Protein AF-A0A1A8UZ10-F1 (afdb_monomer)

Organism: Nothobranchius furzeri (NCBI:txid105023)

Nearest PDB structures (foldseek):
  6b0t-assembly3_C  TM=9.892E-01  e=1.999E-18  Homo sapiens
  7zau-assembly3_E  TM=9.320E-01  e=4.875E-18  Homo sapiens
  7zau-assembly2_C  TM=9.531E-01  e=4.527E-17  Homo sapiens
  6i0z-assembly2_B  TM=8.800E-01  e=8.510E-18  Homo sapiens
  4gp0-assembly1_A  TM=8.402E-01  e=5.658E-17  Homo sapiens

Radius of gyration: 18.24 Å; Cα contacts (8 Å, |Δi|>4): 298; chains: 1; bounding box: 42×36×50 Å

Solvent-accessible surface area (backbone atoms only — not comparable to full-atom values): 8968 Å² total; per-residue (Å²): 133,87,74,63,61,89,78,38,67,43,82,45,80,45,97,64,40,31,32,30,43,28,33,65,80,76,65,14,32,36,30,49,57,91,93,57,65,48,64,72,36,84,66,85,51,78,50,25,53,38,81,84,76,76,95,60,72,50,64,45,68,51,70,39,83,91,70,68,13,21,36,28,56,35,79,89,81,52,31,69,32,31,67,39,85,65,75,64,68,66,44,17,40,34,34,54,43,80,53,86,56,24,38,26,50,28,42,70,89,61,28,26,44,28,77,88,55,46,60,33,81,65,85,48,69,59,25,34,20,42,78,45,81,54,96,94,39,83,44,45,26,38,79,85,71,48,66,77,70,76,63,75,94,56,31

Secondary structure (DSSP, 8-state):
----GGG-EEEEE-TTS-EEEEETTT--EEEEETTEEEEEESS--GGG-B----SS-SEE--EETTTTEEEEEETTTTEEEEEESS--SGGG-EEEEEETTEEEEE-TTS-EE-TTS-EESS--GGG-BEEEEETTEEEEE-TTS-B----SS--

Structure (mmCIF, N/CA/C/O backbone):
data_AF-A0A1A8UZ10-F1
#
_entry.id   AF-A0A1A8UZ10-F1
#
loop_
_atom_site.group_PDB
_atom_site.id
_atom_site.type_symbol
_atom_site.label_atom_id
_atom_site.label_alt_id
_atom_site.label_comp_id
_atom_site.label_asym_id
_atom_site.label_entity_id
_atom_site.label_seq_id
_atom_site.pdbx_PDB_ins_code
_atom_site.Cartn_x
_atom_site.Cartn_y
_atom_site.Cartn_z
_atom_site.occupancy
_atom_site.B_iso_or_equiv
_atom_site.auth_seq_id
_atom_site.auth_comp_id
_atom_site.auth_asym_id
_atom_site.auth_atom_id
_atom_site.pdbx_PDB_model_num
ATOM 1 N N . ASP A 1 1 ? -5.340 -24.730 22.206 1.00 47.88 1 ASP A N 1
ATOM 2 C CA . ASP A 1 1 ? -4.676 -23.434 22.442 1.00 47.88 1 ASP A CA 1
ATOM 3 C C . ASP A 1 1 ? -5.698 -22.314 22.485 1.00 47.88 1 ASP A C 1
ATOM 5 O O . ASP A 1 1 ? -6.364 -22.036 21.493 1.00 47.88 1 ASP A O 1
ATOM 9 N N . GLY A 1 2 ? -5.924 -21.782 23.687 1.00 54.09 2 GLY A N 1
ATOM 10 C CA . GLY A 1 2 ? -6.976 -20.814 23.990 1.00 54.09 2 GLY A CA 1
ATOM 11 C C . GLY A 1 2 ? -6.688 -19.444 23.389 1.00 54.09 2 GLY A C 1
ATOM 12 O O . GLY A 1 2 ? -5.989 -18.632 23.986 1.00 54.09 2 GLY A O 1
ATOM 13 N N . TYR A 1 3 ? -7.245 -19.181 22.211 1.00 62.62 3 TYR A N 1
ATOM 14 C CA . TYR A 1 3 ? -7.317 -17.831 21.668 1.00 62.62 3 TYR A CA 1
ATOM 15 C C . TYR A 1 3 ? -8.256 -16.999 22.539 1.00 62.62 3 TYR A C 1
ATOM 17 O O . TYR A 1 3 ? -9.461 -17.246 22.538 1.00 62.62 3 TYR A O 1
ATOM 25 N N . ASN A 1 4 ? -7.706 -16.021 23.259 1.00 83.69 4 ASN A N 1
ATOM 26 C CA . ASN A 1 4 ? -8.491 -15.010 23.956 1.00 83.69 4 ASN A CA 1
ATOM 27 C C . ASN A 1 4 ? -9.386 -14.289 22.932 1.00 83.69 4 ASN A C 1
ATOM 29 O O . ASN A 1 4 ? -8.881 -13.634 22.015 1.00 83.69 4 ASN A O 1
ATOM 33 N N . SER A 1 5 ? -10.701 -14.470 23.046 1.00 88.31 5 SER A N 1
ATOM 34 C CA . SER A 1 5 ? -11.688 -13.908 22.120 1.00 88.31 5 SER A CA 1
ATOM 35 C C . SER A 1 5 ? -11.692 -12.379 22.141 1.00 88.31 5 SER A C 1
ATOM 37 O O . SER A 1 5 ? -11.946 -11.764 21.107 1.00 88.31 5 SER A O 1
ATOM 39 N N . ASP A 1 6 ? -11.274 -11.772 23.255 1.00 92.44 6 ASP A N 1
ATOM 40 C CA . ASP A 1 6 ? -11.130 -10.320 23.395 1.00 92.44 6 ASP A CA 1
ATOM 41 C C . ASP A 1 6 ? -10.015 -9.743 22.504 1.00 92.44 6 ASP A C 1
ATOM 43 O O . ASP A 1 6 ? -10.007 -8.551 22.207 1.00 92.44 6 ASP A O 1
ATOM 47 N N . CYS A 1 7 ? -9.072 -10.572 22.043 1.00 94.56 7 CYS A N 1
ATOM 48 C CA . CYS A 1 7 ? -7.956 -10.146 21.193 1.00 94.56 7 CYS A CA 1
ATOM 49 C C . CYS A 1 7 ? -8.257 -10.244 19.689 1.00 94.56 7 CYS A C 1
ATOM 51 O O . CYS A 1 7 ? -7.345 -10.103 18.871 1.00 94.56 7 CYS A O 1
ATOM 53 N N . ARG A 1 8 ? -9.504 -10.528 19.303 1.00 94.94 8 ARG A N 1
ATOM 54 C CA . ARG A 1 8 ? -9.891 -10.693 17.899 1.00 94.94 8 ARG A CA 1
ATOM 55 C C . ARG A 1 8 ? -10.519 -9.420 17.351 1.00 94.94 8 ARG A C 1
ATOM 57 O O . ARG A 1 8 ? -11.516 -8.926 17.879 1.00 94.94 8 ARG A O 1
ATOM 64 N N . PHE A 1 9 ? -9.944 -8.923 16.260 1.00 96.12 9 PHE A N 1
ATOM 65 C CA . PHE A 1 9 ? -10.399 -7.719 15.576 1.00 96.12 9 PHE A CA 1
ATOM 66 C C . PHE A 1 9 ? -10.625 -7.980 14.090 1.00 96.12 9 PHE A C 1
ATOM 68 O O . PHE A 1 9 ? -9.844 -8.672 13.436 1.00 96.12 9 PHE A O 1
ATOM 75 N N . LEU A 1 10 ? -11.679 -7.372 13.562 1.00 94.75 10 LEU A N 1
ATOM 76 C CA . LEU A 1 10 ? -11.965 -7.265 12.144 1.00 94.75 10 LEU A CA 1
ATOM 77 C C . LEU A 1 10 ? -11.392 -5.944 11.626 1.00 94.75 10 LEU A C 1
ATOM 79 O O . LEU A 1 10 ? -11.580 -4.887 12.232 1.00 94.75 10 LEU A O 1
ATOM 83 N N . ILE A 1 11 ? -10.699 -6.013 10.493 1.00 92.69 11 ILE A N 1
ATOM 84 C CA . ILE A 1 11 ? -10.198 -4.839 9.779 1.00 92.69 11 ILE A CA 1
ATOM 85 C C . ILE A 1 11 ? -11.314 -4.314 8.877 1.00 92.69 11 ILE A C 1
ATOM 87 O O . ILE A 1 11 ? -11.813 -5.047 8.022 1.00 92.69 11 ILE A O 1
ATOM 91 N N . VAL A 1 12 ? -11.671 -3.040 9.039 1.00 92.38 12 VAL A N 1
ATOM 92 C CA . VAL A 1 12 ? -12.696 -2.368 8.234 1.00 92.38 12 VAL A CA 1
ATOM 93 C C . VAL A 1 12 ? -12.044 -1.234 7.429 1.00 92.38 12 VAL A C 1
ATOM 95 O O . VAL A 1 12 ? -11.869 -0.128 7.955 1.00 92.38 12 VAL A O 1
ATOM 98 N N . PRO A 1 13 ? -11.641 -1.486 6.167 1.00 87.88 13 PRO A N 1
ATOM 99 C CA . PRO A 1 13 ? -11.006 -0.473 5.331 1.00 87.88 13 PRO A CA 1
ATOM 100 C C . PRO A 1 13 ? -12.018 0.599 4.909 1.00 87.88 13 PRO A C 1
ATOM 102 O O . PRO A 1 13 ? -13.151 0.284 4.544 1.00 87.88 13 PRO A O 1
ATOM 105 N N . GLN A 1 14 ? -11.597 1.861 4.924 1.00 90.62 14 GLN A N 1
ATOM 106 C CA . GLN A 1 14 ? -12.402 3.002 4.493 1.00 90.62 14 GLN A CA 1
ATOM 107 C C . GLN A 1 14 ? -12.020 3.467 3.086 1.00 90.62 14 GLN A C 1
ATOM 109 O O . GLN A 1 14 ? -10.927 3.200 2.579 1.00 90.62 14 GLN A O 1
ATOM 114 N N . SER A 1 15 ? -12.917 4.215 2.442 1.00 85.56 15 SER A N 1
ATOM 115 C CA . SER A 1 15 ? -12.700 4.737 1.086 1.00 85.56 15 SER A CA 1
ATOM 116 C C . SER A 1 15 ? -11.526 5.719 0.982 1.00 85.56 15 SER A C 1
ATOM 118 O O . SER A 1 15 ? -10.877 5.794 -0.069 1.00 85.56 15 SER A O 1
ATOM 120 N N . ASP A 1 16 ? -11.241 6.446 2.066 1.00 88.44 16 ASP A N 1
ATOM 121 C CA . ASP A 1 16 ? -10.145 7.417 2.183 1.00 88.44 16 ASP A CA 1
ATOM 122 C C . ASP A 1 16 ? -8.775 6.765 2.462 1.00 88.44 16 ASP A C 1
ATOM 124 O O . ASP A 1 16 ? -7.766 7.456 2.510 1.00 88.44 16 ASP A O 1
ATOM 128 N N . GLY A 1 17 ? -8.715 5.434 2.589 1.00 88.25 17 GLY A N 1
ATOM 129 C CA . GLY A 1 17 ? -7.482 4.686 2.841 1.00 88.25 17 GLY A CA 1
ATOM 130 C C . GLY A 1 17 ? -7.169 4.445 4.319 1.00 88.25 17 GLY A C 1
ATOM 131 O O . GLY A 1 17 ? -6.294 3.628 4.606 1.00 88.25 17 GLY A O 1
ATOM 132 N N . ARG A 1 18 ? -7.911 5.064 5.251 1.00 93.06 18 ARG A N 1
ATOM 133 C CA . ARG A 1 18 ? -7.824 4.770 6.690 1.00 93.06 18 ARG A CA 1
ATOM 134 C C . ARG A 1 18 ? -8.581 3.500 7.060 1.00 93.06 18 ARG A C 1
ATOM 136 O O . ARG A 1 18 ? -9.328 2.927 6.267 1.00 93.06 18 ARG A O 1
ATOM 143 N N . TRP A 1 19 ? -8.283 2.988 8.245 1.00 93.88 19 TRP A N 1
ATOM 144 C CA . TRP A 1 19 ? -8.727 1.686 8.726 1.00 93.88 19 TRP A CA 1
ATOM 145 C C . TRP A 1 19 ? -9.425 1.864 10.067 1.00 93.88 19 TRP A C 1
ATOM 147 O O . TRP A 1 19 ? -8.934 2.594 10.922 1.00 93.88 19 TRP A O 1
ATOM 157 N N . ALA A 1 20 ? -10.534 1.161 10.267 1.00 96.62 20 ALA A N 1
ATOM 158 C CA . ALA A 1 20 ? -11.114 0.973 11.590 1.00 96.62 20 ALA A CA 1
ATOM 159 C C . ALA A 1 20 ? -10.875 -0.467 12.058 1.00 96.62 20 ALA A C 1
ATOM 161 O O . ALA A 1 20 ? -10.812 -1.400 11.250 1.00 96.62 20 ALA A O 1
ATOM 162 N N . LEU A 1 21 ? -10.750 -0.643 13.370 1.00 97.50 21 LEU A N 1
ATOM 163 C CA . LEU A 1 21 ? -10.614 -1.949 14.009 1.00 97.50 21 LEU A CA 1
ATOM 164 C C . LEU A 1 21 ? -11.874 -2.215 14.827 1.00 97.50 21 LEU A C 1
ATOM 166 O O . LEU A 1 21 ? -12.164 -1.482 15.771 1.00 97.50 21 LEU A O 1
ATOM 170 N N . GLN A 1 22 ? -12.627 -3.251 14.463 1.00 97.94 22 GLN A N 1
ATOM 171 C CA . GLN A 1 22 ? -13.826 -3.659 15.192 1.00 97.94 22 GLN A CA 1
ATOM 172 C C . GLN A 1 22 ? -13.530 -4.908 16.013 1.00 97.94 22 GLN A C 1
ATOM 174 O O . GLN A 1 22 ? -13.038 -5.890 15.467 1.00 97.94 22 GLN A O 1
ATOM 179 N N . SER A 1 23 ? -13.849 -4.908 17.304 1.00 97.25 23 SER A N 1
ATOM 180 C CA . SER A 1 23 ? -13.818 -6.137 18.098 1.00 97.25 23 SER A CA 1
ATOM 181 C C . SER A 1 23 ? -14.802 -7.157 17.517 1.00 97.25 23 SER A C 1
ATOM 183 O O . SER A 1 23 ? -15.984 -6.850 17.355 1.00 97.25 23 SER A O 1
ATOM 185 N N . GLU A 1 24 ? -14.325 -8.371 17.230 1.00 96.38 24 GLU A N 1
ATOM 186 C CA . GLU A 1 24 ? -15.150 -9.442 16.654 1.00 96.38 24 GLU A CA 1
ATOM 187 C C . GLU A 1 24 ? -16.273 -9.860 17.615 1.00 96.38 24 GLU A C 1
ATOM 189 O O . GLU A 1 24 ? -17.414 -10.051 17.205 1.00 96.38 24 GLU A O 1
ATOM 194 N N . GLN A 1 25 ? -15.963 -9.958 18.910 1.00 95.31 25 GLN A N 1
ATOM 195 C CA . GLN A 1 25 ? -16.908 -10.415 19.927 1.00 95.31 25 GLN A CA 1
ATOM 196 C C . GLN A 1 25 ? -17.937 -9.343 20.305 1.00 95.31 25 GLN A C 1
ATOM 198 O O . GLN A 1 25 ? -19.117 -9.652 20.469 1.00 95.31 25 GLN A O 1
ATOM 203 N N . TYR A 1 26 ? -17.497 -8.093 20.484 1.00 96.62 26 TYR A N 1
ATOM 204 C CA . TYR A 1 26 ? -18.340 -7.030 21.050 1.00 96.62 26 TYR A CA 1
ATOM 205 C C . TYR A 1 26 ? -18.951 -6.100 20.002 1.00 96.62 26 TYR A C 1
ATOM 207 O O . TYR A 1 26 ? -19.801 -5.274 20.341 1.00 96.62 26 TYR A O 1
ATOM 215 N N . LEU A 1 27 ? -18.521 -6.219 18.742 1.00 97.06 27 LEU A N 1
ATOM 216 C CA . LEU A 1 27 ? -18.978 -5.404 17.615 1.00 97.06 27 LEU A CA 1
ATOM 217 C C . LEU A 1 27 ? -18.798 -3.892 17.843 1.00 97.06 27 LEU A C 1
ATOM 219 O O . LEU A 1 27 ? -19.539 -3.081 17.289 1.00 97.06 27 LEU A O 1
ATOM 223 N N . ARG A 1 28 ? -17.801 -3.506 18.650 1.00 98.25 28 ARG A N 1
ATOM 224 C CA . ARG A 1 28 ? -17.426 -2.111 18.933 1.00 98.25 28 ARG A CA 1
ATOM 225 C C . ARG A 1 28 ? -16.140 -1.728 18.214 1.00 98.25 28 ARG A C 1
ATOM 227 O O . ARG A 1 28 ? -15.289 -2.582 17.983 1.00 98.25 28 ARG A O 1
ATOM 234 N N . PHE A 1 29 ? -15.998 -0.450 17.887 1.00 98.50 29 PHE A N 1
ATOM 235 C CA . PHE A 1 29 ? -14.820 0.095 17.220 1.00 98.50 29 PHE A CA 1
ATOM 236 C C . PHE A 1 29 ? -13.799 0.628 18.222 1.00 98.50 29 PHE A C 1
ATOM 238 O O . PHE A 1 29 ? -14.159 1.216 19.245 1.00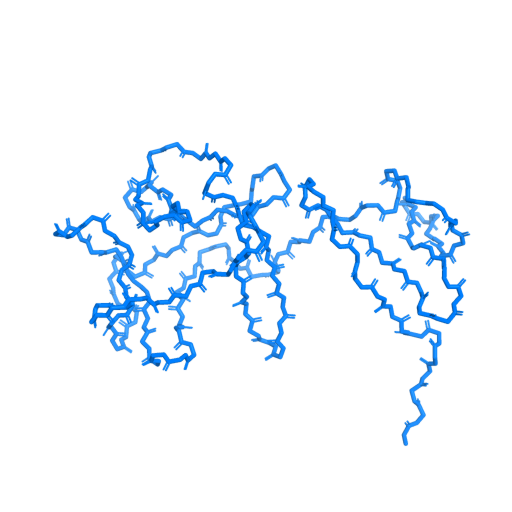 98.50 29 PHE A O 1
ATOM 245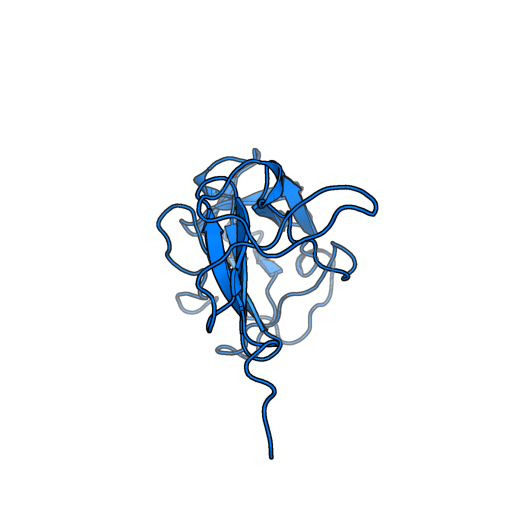 N N . PHE A 1 30 ? -12.526 0.376 17.923 1.00 98.44 30 PHE A N 1
ATOM 246 C CA . PHE A 1 30 ? -11.374 0.860 18.672 1.00 98.44 30 PHE A CA 1
ATOM 247 C C . PHE A 1 30 ? -10.922 2.232 18.167 1.00 98.44 30 PHE A C 1
ATOM 249 O O . PHE A 1 30 ? -10.652 2.409 16.977 1.00 98.44 30 PHE A O 1
ATOM 256 N N . GLY A 1 31 ? -10.794 3.177 19.092 1.00 98.25 31 GLY A N 1
ATOM 257 C CA . GLY A 1 31 ? -10.464 4.559 18.787 1.00 98.25 31 GLY A CA 1
ATOM 258 C C . GLY A 1 31 ? -10.111 5.377 20.021 1.00 98.25 31 GLY A C 1
ATOM 259 O O . GLY A 1 31 ? -10.067 4.867 21.145 1.00 98.25 31 GLY A O 1
ATOM 260 N N . GLY A 1 32 ? -9.852 6.658 19.790 1.00 97.62 32 GLY A N 1
ATOM 261 C CA . GLY A 1 32 ? -9.523 7.645 20.810 1.00 97.62 32 GLY A CA 1
ATOM 262 C C . GLY A 1 32 ? -8.235 8.398 20.497 1.00 97.62 32 GLY A C 1
ATOM 263 O O . GLY A 1 32 ? -7.673 8.310 19.409 1.00 97.62 32 GLY A O 1
ATOM 264 N N . SER A 1 33 ? -7.752 9.156 21.476 1.00 97.12 33 SER A N 1
ATOM 265 C CA . SER A 1 33 ? -6.550 9.978 21.326 1.00 97.12 33 SER A CA 1
ATOM 266 C C . SER A 1 33 ? -5.755 10.026 22.620 1.00 97.12 33 SER A C 1
ATOM 268 O O . SER A 1 33 ? -6.352 10.030 23.699 1.00 97.12 33 SER A O 1
ATOM 270 N N . GLN A 1 34 ? -4.432 10.166 22.506 1.00 95.50 34 GLN A N 1
ATOM 271 C CA . GLN A 1 34 ? -3.525 10.225 23.657 1.00 95.50 34 GLN A CA 1
ATOM 272 C C . GLN A 1 34 ? -3.740 8.993 24.555 1.00 95.50 34 GLN A C 1
ATOM 274 O O . GLN A 1 34 ? -3.737 7.870 24.055 1.00 95.50 34 GLN A O 1
ATOM 279 N N . ASP A 1 35 ? -3.990 9.204 25.844 1.00 96.75 35 ASP A N 1
ATOM 280 C CA . ASP A 1 35 ? -4.178 8.138 26.827 1.00 96.75 35 ASP A CA 1
ATOM 281 C C . ASP A 1 35 ? -5.639 7.655 26.929 1.00 96.75 35 ASP A C 1
ATOM 283 O O . ASP A 1 35 ? -5.950 6.748 27.698 1.00 96.75 35 ASP A O 1
ATOM 287 N N . TYR A 1 36 ? -6.554 8.231 26.140 1.00 96.75 36 TYR A N 1
ATOM 288 C CA . TYR A 1 36 ? -7.989 7.922 26.163 1.00 96.75 36 TYR A CA 1
ATOM 289 C C . TYR A 1 36 ? -8.385 6.976 25.026 1.00 96.75 36 TYR A C 1
ATOM 291 O O . TYR A 1 36 ? -9.281 7.272 24.235 1.00 96.75 36 TYR A O 1
ATOM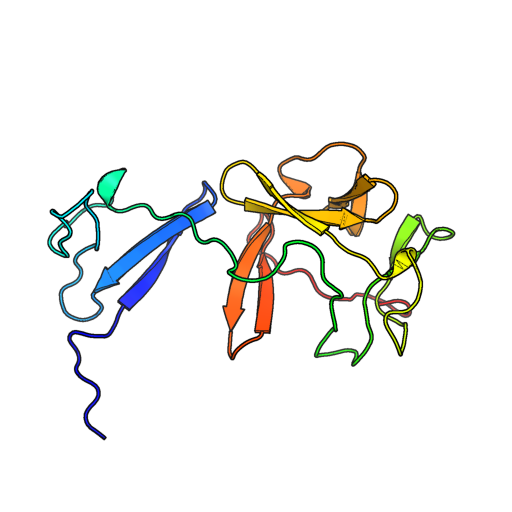 299 N N . LEU A 1 37 ? -7.695 5.839 24.925 1.00 98.00 37 LEU A N 1
ATOM 300 C CA . LEU A 1 37 ? -8.010 4.792 23.952 1.00 98.00 37 LEU A CA 1
ATOM 301 C C . LEU A 1 37 ? -9.053 3.829 24.518 1.00 98.00 37 LEU A C 1
ATOM 303 O O . LEU A 1 37 ? -8.949 3.372 25.656 1.00 98.00 37 LEU A O 1
ATOM 307 N N . SER A 1 38 ? -10.064 3.495 23.719 1.00 97.81 38 SER A N 1
ATOM 308 C CA . SER A 1 38 ? -11.120 2.569 24.128 1.00 97.81 38 SER A CA 1
ATOM 309 C C . SER A 1 38 ? -11.713 1.806 22.941 1.00 97.81 38 SER A C 1
ATOM 311 O O . SER A 1 38 ? -11.515 2.179 21.788 1.00 97.81 38 SER A O 1
ATOM 313 N N . CYS A 1 39 ? -12.447 0.723 23.214 1.00 97.94 39 CYS A N 1
ATOM 314 C CA . CYS A 1 39 ? -13.155 -0.064 22.199 1.00 97.94 39 CYS A CA 1
ATOM 315 C C . CYS A 1 39 ? -14.648 -0.187 22.543 1.00 97.94 39 CYS A C 1
ATOM 317 O O . CYS A 1 39 ? -15.164 -1.274 22.793 1.00 97.94 39 CYS A O 1
ATOM 319 N N . PHE A 1 40 ? -15.344 0.953 22.619 1.00 97.62 40 PHE A N 1
ATOM 320 C CA . PHE A 1 40 ? -16.770 1.016 22.976 1.00 97.62 40 PHE A CA 1
ATOM 321 C C . PHE A 1 40 ? -17.648 1.720 21.936 1.00 97.62 40 PHE A C 1
ATOM 323 O O . PHE A 1 40 ? -18.876 1.678 22.065 1.00 97.62 40 PHE A O 1
ATOM 330 N N . ALA A 1 41 ? -17.071 2.335 20.903 1.00 98.12 41 ALA A N 1
ATOM 331 C CA . ALA A 1 41 ? -17.832 3.067 19.899 1.00 98.12 41 ALA A CA 1
ATOM 332 C C . ALA A 1 41 ? -18.723 2.118 19.075 1.00 98.12 41 ALA A C 1
ATOM 334 O O . ALA A 1 41 ? -18.295 1.040 18.667 1.00 98.12 41 ALA A O 1
ATOM 335 N N . GLN A 1 42 ? -19.986 2.497 18.857 1.00 97.50 42 GLN A N 1
ATOM 336 C CA . GLN A 1 42 ? -20.931 1.735 18.018 1.00 97.50 42 GLN A CA 1
ATOM 337 C C . GLN A 1 42 ? -20.896 2.169 16.549 1.00 97.50 42 GLN A C 1
ATOM 339 O O . GLN A 1 42 ? -21.316 1.422 15.672 1.00 97.50 42 GLN A O 1
ATOM 344 N N . ILE A 1 43 ? -20.402 3.379 16.290 1.00 97.12 43 ILE A N 1
ATOM 345 C CA . ILE A 1 43 ? -20.241 3.962 14.961 1.00 97.12 43 ILE A CA 1
ATOM 346 C C . ILE A 1 43 ? -18.797 4.423 14.802 1.00 97.12 43 ILE A C 1
ATOM 348 O O . ILE A 1 43 ? -18.142 4.734 15.793 1.00 97.12 43 ILE A O 1
ATOM 352 N N . ILE A 1 44 ? -18.319 4.469 13.562 1.00 97.94 44 ILE A N 1
ATOM 353 C CA . ILE A 1 44 ? -16.994 4.995 13.240 1.00 97.94 44 ILE A CA 1
ATOM 354 C C . ILE A 1 44 ? -17.087 6.519 13.179 1.00 97.94 44 ILE A C 1
ATOM 356 O O . ILE A 1 44 ? -17.862 7.065 12.391 1.00 97.94 44 ILE A O 1
ATOM 360 N N . THR A 1 45 ? -16.282 7.194 13.990 1.00 97.00 45 THR A N 1
ATOM 361 C CA . THR A 1 45 ? -15.988 8.622 13.853 1.00 97.00 45 THR A CA 1
ATOM 362 C C . THR A 1 45 ? -14.513 8.808 13.505 1.00 97.00 45 THR A C 1
ATOM 364 O O . THR A 1 45 ? -13.784 7.832 13.336 1.00 97.00 45 THR A O 1
ATOM 367 N N . ASP A 1 46 ? -14.047 10.052 13.402 1.00 96.81 46 ASP A N 1
ATOM 368 C CA . ASP A 1 46 ? -12.633 10.328 13.130 1.00 96.81 46 ASP A CA 1
ATOM 369 C C . ASP A 1 46 ? -11.693 9.717 14.188 1.00 96.81 46 ASP A C 1
ATOM 371 O O . ASP A 1 46 ? -10.594 9.282 13.857 1.00 96.81 46 ASP A O 1
ATOM 375 N N . ALA A 1 47 ? -12.159 9.585 15.437 1.00 97.62 47 ALA A N 1
ATOM 376 C CA . ALA A 1 47 ? -11.390 8.998 16.532 1.00 97.62 47 ALA A CA 1
ATOM 377 C C . ALA A 1 47 ? -11.129 7.487 16.369 1.00 97.62 47 ALA A C 1
ATOM 379 O O . ALA A 1 47 ? -10.190 6.966 16.965 1.00 97.62 47 ALA A O 1
ATOM 380 N N . GLU A 1 48 ? -11.932 6.778 15.570 1.00 98.19 48 GLU A N 1
ATOM 381 C CA . GLU A 1 48 ? -11.795 5.337 15.308 1.00 98.19 48 GLU A CA 1
ATOM 382 C C . GLU A 1 48 ? -11.032 5.037 14.007 1.00 98.19 48 GLU A C 1
ATOM 384 O O . GLU A 1 48 ? -10.901 3.872 13.617 1.00 98.19 48 GLU A O 1
ATOM 389 N N . LEU A 1 49 ? -10.542 6.073 13.316 1.00 97.12 49 LEU A N 1
ATOM 390 C CA . LEU A 1 49 ? -9.866 5.951 12.031 1.00 97.12 49 LEU A CA 1
ATOM 391 C C . LEU A 1 49 ? -8.352 6.046 12.170 1.00 97.12 49 LEU A C 1
ATOM 393 O O . LEU A 1 49 ? -7.792 7.063 12.571 1.00 97.12 49 LEU A O 1
ATOM 397 N N . TRP A 1 50 ? -7.680 4.992 11.724 1.00 95.94 50 TRP A N 1
ATOM 398 C CA . TRP A 1 50 ? -6.238 4.832 11.826 1.00 95.94 50 TRP A CA 1
ATOM 399 C C . TRP A 1 50 ? -5.576 4.846 10.452 1.00 95.94 50 TRP A C 1
ATOM 401 O O . TRP A 1 50 ? -6.047 4.220 9.500 1.00 95.94 50 TRP A O 1
ATOM 411 N N . ALA A 1 51 ? -4.443 5.539 10.355 1.00 93.44 51 ALA A N 1
ATOM 412 C CA . ALA A 1 51 ? -3.526 5.409 9.231 1.00 93.44 51 ALA A CA 1
ATOM 413 C C . ALA A 1 51 ? -2.595 4.211 9.461 1.00 93.44 51 ALA A C 1
ATOM 415 O O . ALA A 1 51 ? -2.025 4.059 10.542 1.00 93.44 51 ALA A O 1
ATOM 416 N N . VAL A 1 52 ? -2.409 3.375 8.438 1.00 88.94 52 VAL A N 1
ATOM 417 C CA . VAL A 1 52 ? -1.483 2.237 8.499 1.00 88.94 52 VAL A CA 1
ATOM 418 C C . VAL A 1 52 ? -0.216 2.592 7.745 1.00 88.94 52 VAL A C 1
ATOM 420 O O . VAL A 1 52 ? -0.222 2.697 6.520 1.00 88.94 52 VAL A O 1
ATOM 423 N N . HIS A 1 53 ? 0.878 2.772 8.481 1.00 91.38 53 HIS A N 1
ATOM 424 C CA . HIS A 1 53 ? 2.192 3.017 7.899 1.00 91.38 53 HIS A CA 1
ATOM 425 C C . HIS A 1 53 ? 3.048 1.754 7.995 1.00 91.38 53 HIS A C 1
ATOM 427 O O . HIS A 1 53 ? 3.124 1.117 9.048 1.00 91.38 53 HIS A O 1
ATOM 433 N N . LEU A 1 54 ? 3.727 1.395 6.905 1.00 88.12 54 LEU A N 1
ATOM 434 C CA . LEU A 1 54 ? 4.750 0.355 6.950 1.00 88.12 54 LEU A CA 1
ATOM 435 C C . LEU A 1 54 ? 5.913 0.818 7.834 1.00 88.12 54 LEU A C 1
ATOM 437 O O . LEU A 1 54 ? 6.463 1.894 7.625 1.00 88.12 54 LEU A O 1
ATOM 441 N N . ALA A 1 55 ? 6.347 -0.040 8.758 1.00 89.81 55 ALA A N 1
ATOM 442 C CA . ALA A 1 55 ? 7.574 0.169 9.534 1.00 89.81 55 ALA A CA 1
ATOM 443 C C . ALA A 1 55 ? 8.862 -0.088 8.717 1.00 89.81 55 ALA A C 1
ATOM 445 O O . ALA A 1 55 ? 9.967 -0.039 9.253 1.00 89.81 55 ALA A O 1
ATOM 446 N N . LEU A 1 56 ? 8.726 -0.407 7.425 1.00 83.31 56 LEU A N 1
ATOM 447 C CA . LEU A 1 56 ? 9.835 -0.581 6.491 1.00 83.31 56 LEU A CA 1
ATOM 448 C C . LEU A 1 56 ? 10.325 0.787 6.003 1.00 83.31 56 LEU A C 1
ATOM 450 O O . LEU A 1 56 ? 9.536 1.718 5.842 1.00 83.31 56 LEU A O 1
ATOM 454 N N . HIS A 1 57 ? 11.611 0.879 5.670 1.00 89.88 57 HIS A N 1
ATOM 455 C CA . HIS A 1 57 ? 12.096 1.979 4.845 1.00 89.88 57 HIS A CA 1
ATOM 456 C C . HIS A 1 57 ? 11.265 2.067 3.541 1.00 89.88 57 HIS A C 1
ATOM 458 O O . HIS A 1 57 ? 11.010 1.035 2.916 1.00 89.88 57 HIS A O 1
ATOM 464 N N . PRO A 1 58 ? 10.829 3.264 3.105 1.00 90.88 58 PRO A N 1
ATOM 465 C CA . PRO A 1 58 ? 9.898 3.405 1.982 1.00 90.88 58 PRO A CA 1
ATOM 466 C C . PRO A 1 58 ? 10.486 2.953 0.640 1.00 90.88 58 PRO A C 1
ATOM 468 O O . PRO A 1 58 ? 9.744 2.657 -0.291 1.00 90.88 58 PRO A O 1
ATOM 471 N N . GLN A 1 59 ? 11.809 2.892 0.518 1.00 95.38 59 GLN A N 1
ATOM 472 C CA . GLN A 1 59 ? 12.473 2.360 -0.670 1.00 95.38 59 GLN A CA 1
ATOM 473 C C . GLN A 1 59 ? 12.732 0.865 -0.519 1.00 95.38 59 GLN A C 1
ATOM 475 O O . GLN A 1 59 ? 13.358 0.446 0.456 1.00 95.38 59 GLN A O 1
ATOM 480 N N . ALA A 1 60 ? 12.270 0.082 -1.491 1.00 94.62 60 ALA A N 1
ATOM 481 C CA . ALA A 1 60 ? 12.334 -1.370 -1.455 1.00 94.62 60 ALA A CA 1
ATOM 482 C C . ALA A 1 60 ? 12.436 -1.974 -2.861 1.00 94.62 60 ALA A C 1
ATOM 484 O O . ALA A 1 60 ? 12.143 -1.334 -3.872 1.00 94.62 60 ALA A O 1
ATOM 485 N N . ASN A 1 61 ? 12.801 -3.253 -2.907 1.00 97.00 61 ASN A N 1
ATOM 486 C CA . ASN A 1 61 ? 12.627 -4.090 -4.087 1.00 97.00 61 ASN A CA 1
ATOM 487 C C . ASN A 1 61 ? 11.390 -4.968 -3.887 1.00 97.00 61 ASN A C 1
ATOM 489 O O . ASN A 1 61 ? 11.162 -5.485 -2.791 1.00 97.00 61 ASN A O 1
ATOM 493 N N . LEU A 1 62 ? 10.605 -5.169 -4.944 1.00 96.12 62 LEU A N 1
ATOM 494 C CA . LEU A 1 62 ? 9.404 -6.000 -4.882 1.00 96.12 62 LEU A CA 1
ATOM 495 C C . LEU A 1 62 ? 9.653 -7.336 -5.568 1.00 96.12 62 LEU A C 1
ATOM 497 O O . LEU A 1 62 ? 9.993 -7.373 -6.743 1.00 96.12 62 LEU A O 1
ATOM 501 N N . LEU A 1 63 ? 9.462 -8.429 -4.831 1.00 97.12 63 LEU A N 1
ATOM 502 C CA . LEU A 1 63 ? 9.501 -9.791 -5.354 1.00 97.12 63 LEU A CA 1
ATOM 503 C C . LEU A 1 63 ? 8.072 -10.286 -5.576 1.00 97.12 63 LEU A C 1
ATOM 505 O O . LEU A 1 63 ? 7.295 -10.390 -4.624 1.00 97.12 63 LEU A O 1
ATOM 509 N N . SER A 1 64 ? 7.739 -10.669 -6.806 1.00 96.94 64 SER A N 1
ATOM 510 C CA . SER A 1 64 ? 6.496 -11.389 -7.065 1.00 96.94 64 SER A CA 1
ATOM 511 C C . SER A 1 64 ? 6.590 -12.815 -6.537 1.00 96.94 64 SER A C 1
ATOM 513 O O . SER A 1 64 ? 7.447 -13.597 -6.955 1.00 96.94 64 SER A O 1
ATOM 515 N N . VAL A 1 65 ? 5.657 -13.180 -5.656 1.00 95.06 65 VAL A N 1
ATOM 516 C CA . VAL A 1 65 ? 5.530 -14.551 -5.139 1.00 95.06 65 VAL A CA 1
ATOM 517 C C . VAL A 1 65 ? 5.185 -15.529 -6.265 1.00 95.06 65 VAL A C 1
ATOM 519 O O . VAL A 1 65 ? 5.740 -16.624 -6.315 1.00 95.06 65 VAL A O 1
ATOM 522 N N . ALA A 1 66 ? 4.300 -15.128 -7.183 1.00 93.06 66 ALA A N 1
ATOM 523 C CA . ALA A 1 66 ? 3.830 -15.980 -8.273 1.00 93.06 66 ALA A CA 1
ATOM 524 C C . ALA A 1 66 ? 4.916 -16.224 -9.331 1.00 93.06 66 ALA A C 1
ATOM 526 O O . ALA A 1 66 ? 5.086 -17.349 -9.794 1.00 93.06 66 ALA A O 1
ATOM 527 N N . ARG A 1 67 ? 5.676 -15.181 -9.692 1.00 94.81 67 ARG A N 1
ATOM 528 C CA . ARG A 1 67 ? 6.708 -15.260 -10.739 1.00 94.81 67 ARG A CA 1
ATOM 529 C C . ARG A 1 67 ? 8.082 -15.663 -10.206 1.00 94.81 67 ARG A C 1
ATOM 531 O O . ARG A 1 67 ? 8.900 -16.154 -10.973 1.00 94.81 67 ARG A O 1
ATOM 538 N N . LYS A 1 68 ? 8.348 -15.469 -8.906 1.00 96.50 68 LYS A N 1
ATOM 539 C CA . LYS A 1 68 ? 9.693 -15.577 -8.305 1.00 96.50 68 LYS A CA 1
ATOM 540 C C . LYS A 1 68 ? 10.707 -14.698 -9.050 1.00 96.50 68 LYS A C 1
ATOM 542 O O . LYS A 1 68 ? 11.808 -15.141 -9.382 1.00 96.50 68 LYS A O 1
ATOM 547 N N . ARG A 1 69 ? 10.282 -13.475 -9.368 1.00 97.69 69 ARG A N 1
ATOM 548 C CA . ARG A 1 69 ? 11.034 -12.445 -10.093 1.00 97.69 69 ARG A CA 1
ATOM 549 C C . ARG A 1 69 ? 10.801 -11.086 -9.456 1.00 97.69 69 ARG A C 1
ATOM 551 O O . ARG A 1 69 ? 9.736 -10.858 -8.873 1.00 97.69 69 ARG A O 1
ATOM 558 N N . TYR A 1 70 ? 11.808 -10.229 -9.530 1.00 98.06 70 TYR A N 1
ATOM 559 C CA . TYR A 1 70 ? 11.754 -8.884 -8.985 1.00 98.06 70 TYR A CA 1
ATOM 560 C C . TYR A 1 70 ? 11.182 -7.904 -10.003 1.00 98.06 70 TYR A C 1
ATOM 562 O O . TYR A 1 70 ? 11.331 -8.089 -11.207 1.00 98.06 70 TYR A O 1
ATOM 570 N N . ALA A 1 71 ? 10.511 -6.879 -9.492 1.00 97.88 71 ALA A N 1
ATOM 571 C CA . ALA A 1 71 ? 10.015 -5.773 -10.286 1.00 97.88 71 ALA A CA 1
ATOM 572 C C . ALA A 1 71 ? 11.146 -4.791 -10.619 1.00 97.88 71 ALA A C 1
ATOM 574 O O . ALA A 1 71 ? 12.000 -4.521 -9.768 1.00 97.88 71 ALA A O 1
ATOM 575 N N . HIS A 1 72 ? 11.118 -4.225 -11.821 1.00 97.81 72 HIS A N 1
ATOM 576 C CA . HIS A 1 72 ? 11.995 -3.134 -12.229 1.00 97.81 72 HIS A CA 1
ATOM 577 C C . HIS A 1 72 ? 11.315 -2.238 -13.269 1.00 97.81 72 HIS A C 1
ATOM 579 O O . HIS A 1 72 ? 10.340 -2.629 -13.906 1.00 97.81 72 HIS A O 1
ATOM 585 N N . LEU A 1 73 ? 11.839 -1.030 -13.457 1.00 97.94 73 LEU A N 1
ATOM 586 C CA . LEU A 1 73 ? 11.454 -0.169 -14.571 1.00 97.94 73 LEU A CA 1
ATOM 587 C C . LEU A 1 73 ? 11.997 -0.749 -15.894 1.00 97.94 73 LEU A C 1
ATOM 589 O O . LEU A 1 73 ? 13.213 -0.872 -16.063 1.00 97.94 73 LEU A O 1
ATOM 593 N N . SER A 1 74 ? 11.108 -1.083 -16.839 1.00 95.81 74 SER A N 1
ATOM 594 C CA . SER A 1 74 ? 11.470 -1.297 -18.249 1.00 95.81 74 SER A CA 1
ATOM 595 C C . SER A 1 74 ? 11.415 0.048 -18.966 1.00 95.81 74 SER A C 1
ATOM 597 O O . SER A 1 74 ? 10.349 0.637 -19.159 1.00 95.81 74 SER A O 1
ATOM 599 N N . LYS A 1 75 ? 12.582 0.579 -19.338 1.00 87.94 75 LYS A N 1
ATOM 600 C CA . LYS A 1 75 ? 12.672 1.862 -20.052 1.00 87.94 75 LYS A CA 1
ATOM 601 C C . LYS A 1 75 ? 12.190 1.770 -21.496 1.00 87.94 75 LYS A C 1
ATOM 603 O O . LYS A 1 75 ? 11.685 2.764 -22.006 1.00 87.94 75 LYS A O 1
ATOM 608 N N . GLU A 1 76 ? 12.369 0.613 -22.126 1.00 88.25 76 GLU A N 1
ATOM 609 C CA . GLU A 1 76 ? 11.990 0.376 -23.521 1.00 88.25 76 GLU A CA 1
ATOM 610 C C . GLU A 1 76 ? 10.466 0.326 -23.664 1.00 88.25 76 GLU A C 1
ATOM 612 O O . GLU A 1 76 ? 9.907 1.024 -24.508 1.00 88.25 76 GLU A O 1
ATOM 617 N N . ASP A 1 77 ? 9.801 -0.400 -22.764 1.00 86.81 77 ASP A N 1
ATOM 618 C CA . ASP A 1 77 ? 8.345 -0.588 -22.795 1.00 86.81 77 ASP A CA 1
ATOM 619 C C . ASP A 1 77 ? 7.586 0.489 -22.003 1.00 86.81 77 ASP A C 1
ATOM 621 O O . ASP A 1 77 ? 6.389 0.700 -22.189 1.00 86.81 77 ASP A O 1
ATOM 625 N N . GLY A 1 78 ? 8.280 1.214 -21.120 1.00 91.31 78 GLY A N 1
ATOM 626 C CA . GLY A 1 78 ? 7.682 2.264 -20.299 1.00 91.31 78 GLY A CA 1
ATOM 627 C C . GLY A 1 78 ? 6.751 1.736 -19.203 1.00 91.31 78 GLY A C 1
ATOM 628 O O . GLY A 1 78 ? 5.821 2.447 -18.814 1.00 91.31 78 GLY A O 1
ATOM 629 N N . GLU A 1 79 ? 7.024 0.534 -18.694 1.00 94.75 79 GLU A N 1
ATOM 630 C CA . GLU A 1 79 ? 6.232 -0.185 -17.689 1.00 94.75 79 GLU A CA 1
ATOM 631 C C . GLU A 1 79 ? 7.080 -0.632 -16.486 1.00 94.75 79 GLU A C 1
ATOM 633 O O . GLU A 1 79 ? 8.304 -0.472 -16.461 1.00 94.75 79 GLU A O 1
ATOM 638 N N . ILE A 1 80 ? 6.426 -1.205 -15.471 1.00 97.19 80 ILE A N 1
ATOM 639 C CA . ILE A 1 80 ? 7.114 -1.989 -14.438 1.00 97.19 80 ILE A CA 1
ATOM 640 C C . ILE A 1 80 ? 7.012 -3.462 -14.824 1.00 97.19 80 ILE A C 1
ATOM 642 O O . ILE A 1 80 ? 5.959 -4.070 -14.645 1.00 97.19 80 ILE A O 1
ATOM 646 N N . ALA A 1 81 ? 8.114 -4.022 -15.313 1.00 96.94 81 ALA A N 1
ATOM 647 C CA . ALA A 1 81 ? 8.229 -5.441 -15.619 1.00 96.94 81 ALA A CA 1
ATOM 648 C C . ALA A 1 81 ? 8.622 -6.230 -14.360 1.00 96.94 81 ALA A C 1
ATOM 650 O O . ALA A 1 81 ? 9.197 -5.682 -13.413 1.00 96.94 81 ALA A O 1
ATOM 651 N N . VAL A 1 82 ? 8.291 -7.523 -14.325 1.00 97.44 82 VAL A N 1
ATOM 652 C CA . VAL A 1 82 ? 8.520 -8.414 -13.176 1.00 97.44 82 VAL A CA 1
ATOM 653 C C . VAL A 1 82 ? 9.151 -9.729 -13.637 1.00 97.44 82 VAL A C 1
ATOM 655 O O . VAL A 1 82 ? 8.605 -10.818 -13.435 1.00 97.44 82 VAL A O 1
ATOM 658 N N . ASP A 1 83 ? 10.325 -9.629 -14.253 1.00 96.12 83 ASP A N 1
ATOM 659 C CA . ASP A 1 83 ? 11.022 -10.739 -14.912 1.00 96.12 83 ASP A CA 1
ATOM 660 C C . ASP A 1 83 ? 12.510 -10.886 -14.522 1.00 96.12 83 ASP A C 1
ATOM 662 O O . ASP A 1 83 ? 13.143 -11.887 -14.878 1.00 96.12 83 ASP A O 1
ATOM 666 N N . VAL A 1 84 ? 13.065 -9.980 -13.706 1.00 95.94 84 VAL A N 1
ATOM 667 C CA . VAL A 1 84 ? 14.478 -10.034 -13.293 1.00 95.94 84 VAL A CA 1
ATOM 668 C C . VAL A 1 84 ? 14.718 -10.983 -12.111 1.00 95.94 84 VAL A C 1
ATOM 670 O O . VAL A 1 84 ? 13.930 -11.083 -11.168 1.00 95.94 84 VAL A O 1
ATOM 673 N N . ASN A 1 85 ? 15.839 -11.710 -12.137 1.00 96.50 85 ASN A N 1
ATOM 674 C CA . ASN A 1 85 ? 16.178 -12.699 -11.101 1.00 96.50 85 ASN A CA 1
ATOM 675 C C . ASN A 1 85 ? 16.708 -12.072 -9.804 1.00 96.50 85 ASN A C 1
ATOM 677 O O . ASN A 1 85 ? 16.523 -12.634 -8.726 1.00 96.50 85 ASN A O 1
ATOM 681 N N . ILE A 1 86 ? 17.404 -10.942 -9.914 1.00 96.69 86 ILE A N 1
ATOM 682 C CA . ILE A 1 86 ? 18.099 -10.269 -8.814 1.00 96.69 86 ILE A CA 1
ATOM 683 C C . ILE A 1 86 ? 17.771 -8.776 -8.922 1.00 96.69 86 ILE A C 1
ATOM 685 O O . ILE A 1 86 ? 17.834 -8.241 -10.031 1.00 96.69 86 ILE A O 1
ATOM 689 N N . PRO A 1 87 ? 17.436 -8.087 -7.817 1.00 96.62 87 PRO A N 1
ATOM 690 C CA . PRO A 1 87 ? 17.074 -6.678 -7.848 1.00 96.62 87 PRO A CA 1
ATOM 691 C C . PRO A 1 87 ? 18.334 -5.805 -7.905 1.00 96.62 87 PRO A C 1
ATOM 693 O O . PRO A 1 87 ? 18.753 -5.215 -6.910 1.00 96.62 87 PRO A O 1
ATOM 696 N N . TRP A 1 88 ? 18.980 -5.776 -9.068 1.00 94.75 88 TRP A N 1
ATOM 697 C CA . TRP A 1 88 ? 20.221 -5.039 -9.283 1.00 94.75 88 TRP A CA 1
ATOM 698 C C . TRP A 1 88 ? 20.010 -3.797 -10.148 1.00 94.75 88 TRP A C 1
ATOM 700 O O . TRP A 1 88 ? 19.227 -3.805 -11.096 1.00 94.75 88 TRP A O 1
ATOM 710 N N . GLY A 1 89 ? 20.778 -2.749 -9.853 1.00 95.25 89 GLY A N 1
ATOM 711 C CA . GLY A 1 89 ? 20.734 -1.484 -10.577 1.00 95.25 89 GLY A CA 1
ATOM 712 C C . GLY A 1 89 ? 19.613 -0.555 -10.113 1.00 95.25 89 GLY A C 1
ATOM 713 O O . GLY A 1 89 ? 18.755 -0.912 -9.307 1.00 95.25 89 GLY A O 1
ATOM 714 N N . VAL A 1 90 ? 19.647 0.675 -10.626 1.00 96.06 90 VAL A N 1
ATOM 715 C CA . VAL A 1 90 ? 18.707 1.735 -10.233 1.00 96.06 90 VAL A CA 1
ATOM 716 C C . VAL A 1 90 ? 17.266 1.424 -10.648 1.00 96.06 90 VAL A C 1
ATOM 718 O O . VAL A 1 90 ? 16.339 1.780 -9.931 1.00 96.06 90 VAL A O 1
ATOM 721 N N . GLU A 1 91 ? 17.076 0.685 -11.744 1.00 97.00 91 GLU A N 1
ATOM 722 C CA . GLU A 1 91 ? 15.749 0.329 -12.264 1.00 97.00 91 GLU A CA 1
ATOM 723 C C . GLU A 1 91 ? 14.970 -0.605 -11.328 1.00 97.00 91 GLU A C 1
ATOM 725 O O . GLU A 1 91 ? 13.743 -0.598 -11.342 1.00 97.00 91 GLU A O 1
ATOM 730 N N . ALA A 1 92 ? 15.659 -1.398 -10.497 1.00 97.25 92 ALA A N 1
ATOM 731 C CA . ALA A 1 92 ? 15.027 -2.294 -9.526 1.00 97.25 92 ALA A CA 1
ATOM 732 C C . ALA A 1 92 ? 14.548 -1.565 -8.254 1.00 97.25 92 ALA A C 1
ATOM 734 O O . ALA A 1 92 ? 13.906 -2.175 -7.392 1.00 97.25 92 ALA A O 1
ATOM 735 N N . LEU A 1 93 ? 14.887 -0.279 -8.095 1.00 96.88 93 LEU A N 1
ATOM 736 C CA . LEU A 1 93 ? 14.492 0.531 -6.950 1.00 96.88 93 LEU A CA 1
ATOM 737 C C . LEU A 1 93 ? 13.071 1.065 -7.139 1.00 96.88 93 LEU A C 1
ATOM 739 O O . LEU A 1 93 ? 12.814 1.890 -8.017 1.00 96.88 93 LEU A O 1
ATOM 743 N N . LEU A 1 94 ? 12.171 0.666 -6.244 1.00 97.19 94 LEU A N 1
ATOM 744 C CA . LEU A 1 94 ? 10.837 1.240 -6.138 1.00 97.19 94 LEU A CA 1
ATOM 745 C C . LEU A 1 94 ? 10.708 1.998 -4.819 1.00 97.19 94 LEU A C 1
ATOM 747 O O . LEU A 1 94 ? 11.208 1.573 -3.777 1.00 97.19 94 LEU A O 1
ATOM 751 N N . THR A 1 95 ? 10.032 3.141 -4.863 1.00 97.44 95 THR A N 1
ATOM 752 C CA . THR A 1 95 ? 9.727 3.943 -3.676 1.00 97.44 95 THR A CA 1
ATOM 753 C C . THR A 1 95 ? 8.232 3.879 -3.394 1.00 97.44 95 THR A C 1
ATOM 755 O O . THR A 1 95 ? 7.416 4.256 -4.234 1.00 97.44 95 THR A O 1
ATOM 758 N N . LEU A 1 96 ? 7.876 3.415 -2.201 1.00 96.31 96 LEU A N 1
ATOM 759 C CA . LEU A 1 96 ? 6.528 3.443 -1.650 1.00 96.31 96 LEU A CA 1
ATOM 760 C C . LEU A 1 96 ? 6.275 4.830 -1.063 1.00 96.31 96 LEU A C 1
ATOM 762 O O . LEU A 1 96 ? 6.809 5.179 -0.011 1.00 96.31 96 LEU A O 1
ATOM 766 N N . VAL A 1 97 ? 5.477 5.635 -1.758 1.00 95.94 97 VAL A N 1
ATOM 767 C CA . VAL A 1 97 ? 5.172 7.009 -1.347 1.00 95.94 97 VAL A CA 1
ATOM 768 C C . VAL A 1 97 ? 3.792 7.040 -0.702 1.00 95.94 97 VAL A C 1
ATOM 770 O O . VAL A 1 97 ? 2.816 6.676 -1.351 1.00 95.94 97 VAL A O 1
ATOM 773 N N . TYR A 1 98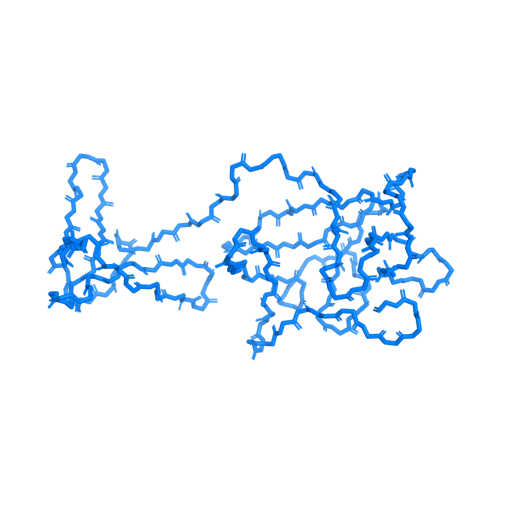 ? 3.702 7.470 0.555 1.00 94.50 98 TYR A N 1
ATOM 774 C CA . TYR A 1 98 ? 2.419 7.641 1.237 1.00 94.50 98 TYR A CA 1
ATOM 775 C C . TYR A 1 98 ? 1.845 9.036 0.957 1.00 94.50 98 TYR A C 1
ATOM 777 O O . TYR A 1 98 ? 2.459 10.034 1.334 1.00 94.50 98 TYR A O 1
ATOM 785 N N . LEU A 1 99 ? 0.691 9.099 0.291 1.00 92.94 99 LEU A N 1
ATOM 786 C CA . LEU A 1 99 ? -0.065 10.319 -0.005 1.00 92.94 99 LEU A CA 1
ATOM 787 C C . LEU A 1 99 ? -1.545 10.088 0.302 1.00 92.94 99 LEU A C 1
ATOM 789 O O . LEU A 1 99 ? -2.104 9.070 -0.102 1.00 92.94 99 LEU A O 1
ATOM 793 N N . ASP A 1 100 ? -2.177 11.051 0.974 1.00 90.94 100 ASP A N 1
ATOM 794 C CA . ASP A 1 100 ? -3.632 11.119 1.168 1.00 90.94 100 ASP A CA 1
ATOM 795 C C . ASP A 1 100 ? -4.271 9.793 1.623 1.00 90.94 100 ASP A C 1
ATOM 797 O O . ASP A 1 100 ? -5.267 9.333 1.066 1.00 90.94 100 ASP A O 1
ATOM 801 N N . GLY A 1 101 ? -3.664 9.136 2.617 1.00 90.94 101 GLY A N 1
ATOM 802 C CA . GLY A 1 101 ? -4.189 7.887 3.183 1.00 90.94 101 GLY A CA 1
ATOM 803 C C . GLY A 1 101 ? -3.792 6.611 2.434 1.00 90.94 101 GLY A C 1
ATOM 804 O O . GLY A 1 101 ? -4.144 5.514 2.867 1.00 90.94 101 GLY A O 1
ATOM 805 N N . LYS A 1 102 ? -3.079 6.716 1.306 1.00 93.94 102 LYS A N 1
ATOM 806 C CA . LYS A 1 102 ? -2.778 5.591 0.408 1.00 93.94 102 LYS A CA 1
ATOM 807 C C . LYS A 1 102 ? -1.313 5.566 -0.008 1.00 93.94 102 LYS A C 1
ATOM 809 O O . LYS A 1 102 ? -0.572 6.529 0.159 1.00 93.94 102 LYS A O 1
ATOM 814 N N . TYR A 1 103 ? -0.888 4.440 -0.568 1.00 95.44 103 TYR A N 1
ATOM 815 C CA . TYR A 1 103 ? 0.464 4.258 -1.079 1.00 95.44 103 TYR A CA 1
ATOM 816 C C . TYR A 1 103 ? 0.494 4.315 -2.601 1.00 95.44 103 TYR A C 1
ATOM 818 O O . TYR A 1 103 ? -0.315 3.685 -3.271 1.00 95.44 103 TYR A O 1
ATOM 826 N N . CYS A 1 104 ? 1.473 5.021 -3.150 1.00 97.00 104 CYS A N 1
ATOM 827 C CA . CYS A 1 104 ? 1.800 5.017 -4.569 1.00 97.00 104 CYS A CA 1
ATOM 828 C C . CYS A 1 104 ? 3.129 4.286 -4.791 1.00 97.00 104 CYS A C 1
ATOM 830 O O . CYS A 1 104 ? 4.043 4.371 -3.967 1.00 97.00 104 CYS A O 1
ATOM 832 N N . LEU A 1 105 ? 3.255 3.601 -5.927 1.00 97.38 105 LEU A N 1
ATOM 833 C CA . LEU A 1 105 ? 4.501 2.974 -6.367 1.00 97.38 105 LEU A CA 1
ATOM 834 C C . LEU A 1 105 ? 5.227 3.913 -7.324 1.00 97.38 105 LEU A C 1
ATOM 836 O O . LEU A 1 105 ? 4.731 4.156 -8.422 1.00 97.38 105 LEU A O 1
ATOM 840 N N . LYS A 1 106 ? 6.379 4.441 -6.903 1.00 98.12 106 LYS A N 1
ATOM 841 C CA . LYS A 1 106 ? 7.190 5.376 -7.687 1.00 98.12 106 LYS A CA 1
ATOM 842 C C . LYS A 1 106 ? 8.465 4.708 -8.200 1.00 98.12 106 LYS A C 1
ATOM 844 O O . LYS A 1 106 ? 9.227 4.145 -7.412 1.00 98.12 106 LYS A O 1
ATOM 849 N N . THR A 1 107 ? 8.696 4.783 -9.505 1.00 98.06 107 THR A N 1
ATOM 850 C CA . THR A 1 107 ? 9.901 4.285 -10.183 1.00 98.06 107 THR A CA 1
ATOM 851 C C . THR A 1 107 ? 11.081 5.235 -9.992 1.00 98.06 107 THR A C 1
ATOM 853 O O . THR A 1 107 ? 10.921 6.392 -9.589 1.00 98.06 107 THR A O 1
ATOM 856 N N . CYS A 1 108 ? 12.294 4.765 -10.288 1.00 96.25 108 CYS A N 1
ATOM 857 C CA . CYS A 1 108 ? 13.513 5.553 -10.108 1.00 96.25 108 CYS A CA 1
ATOM 858 C C . CYS A 1 108 ? 13.599 6.811 -10.992 1.00 96.25 108 CYS A C 1
ATOM 860 O O . CYS A 1 108 ? 14.309 7.750 -10.646 1.00 96.25 108 CYS A O 1
ATOM 862 N N . ASP A 1 109 ? 12.863 6.857 -12.106 1.00 96.12 109 ASP A N 1
ATOM 863 C CA . ASP A 1 109 ? 12.738 8.036 -12.974 1.00 96.12 109 ASP A CA 1
ATOM 864 C C . ASP A 1 109 ? 11.631 9.013 -12.531 1.00 96.12 109 ASP A C 1
ATOM 866 O O . ASP A 1 109 ? 11.366 10.019 -13.187 1.00 96.12 109 ASP A O 1
ATOM 870 N N . GLY A 1 110 ? 10.987 8.724 -11.400 1.00 96.69 110 GLY A N 1
ATOM 871 C CA . GLY A 1 110 ? 10.049 9.613 -10.738 1.00 96.69 110 GLY A CA 1
ATOM 872 C C . GLY A 1 110 ? 8.589 9.483 -11.166 1.00 96.69 110 GLY A C 1
ATOM 873 O O . GLY A 1 110 ? 7.776 10.268 -10.678 1.00 96.69 110 GLY A O 1
ATOM 874 N N . ARG A 1 111 ? 8.243 8.517 -12.023 1.00 97.94 111 ARG A N 1
ATOM 875 C CA . ARG A 1 111 ? 6.854 8.237 -12.420 1.00 97.94 111 ARG A CA 1
ATOM 876 C C . ARG A 1 111 ? 6.154 7.290 -11.442 1.00 97.94 111 ARG A C 1
ATOM 878 O O . ARG A 1 111 ? 6.798 6.587 -10.670 1.00 97.94 111 ARG A O 1
ATOM 885 N N . PHE A 1 112 ? 4.827 7.278 -11.471 1.00 98.25 112 PHE A N 1
ATOM 886 C CA . PHE A 1 112 ? 3.958 6.467 -10.625 1.00 98.25 112 PHE A CA 1
ATOM 887 C C . PHE A 1 112 ? 3.249 5.380 -11.432 1.00 98.25 112 PHE A C 1
ATOM 889 O O . PHE A 1 112 ? 2.759 5.651 -12.529 1.00 98.25 112 PHE A O 1
ATOM 896 N N . LEU A 1 113 ? 3.143 4.175 -10.872 1.00 98.00 113 LEU A N 1
ATOM 897 C CA . LEU A 1 113 ? 2.386 3.077 -11.474 1.00 98.00 113 LEU A CA 1
ATOM 898 C C . LEU A 1 113 ? 0.877 3.305 -11.334 1.00 98.00 113 LEU A C 1
ATOM 900 O O . LEU A 1 113 ? 0.346 3.328 -10.223 1.00 98.00 113 LEU A O 1
ATOM 904 N N . SER A 1 114 ? 0.189 3.410 -12.463 1.00 97.38 114 SER A N 1
ATOM 905 C CA . SER A 1 114 ? -1.271 3.418 -12.573 1.00 97.38 114 SER A CA 1
ATOM 906 C C . SER A 1 114 ? -1.840 1.995 -12.578 1.00 97.38 114 SER A C 1
ATOM 908 O O . SER A 1 114 ? -1.167 1.055 -13.000 1.00 97.38 114 SER A O 1
ATOM 910 N N . SER A 1 115 ? -3.090 1.828 -12.140 1.00 96.25 115 SER A N 1
ATOM 911 C CA . SER A 1 115 ? -3.779 0.532 -12.072 1.00 96.25 115 SER A CA 1
ATOM 912 C C . SER A 1 115 ? -4.014 -0.117 -13.442 1.00 96.25 115 SER A C 1
ATOM 914 O O . SER A 1 115 ? -4.280 -1.313 -13.515 1.00 96.25 115 SER A O 1
ATOM 916 N N . ASP A 1 116 ? -3.880 0.648 -14.530 1.00 94.56 116 ASP A N 1
ATOM 917 C CA . ASP A 1 116 ? -3.894 0.159 -15.915 1.00 94.56 116 ASP A CA 1
ATOM 918 C C . ASP A 1 116 ? -2.507 -0.270 -16.438 1.00 94.56 116 ASP A C 1
ATOM 920 O O . ASP A 1 116 ? -2.372 -0.583 -17.619 1.00 94.56 116 ASP A O 1
ATOM 924 N N . GLY A 1 117 ? -1.478 -0.266 -15.582 1.00 94.50 117 GLY A N 1
ATOM 925 C CA . GLY A 1 117 ? -0.106 -0.675 -15.903 1.00 94.50 117 GLY A CA 1
ATOM 926 C C . GLY A 1 117 ? 0.794 0.444 -16.435 1.00 94.50 117 GLY A C 1
ATOM 927 O O . GLY A 1 117 ? 2.007 0.262 -16.523 1.00 94.50 117 GLY A O 1
ATOM 928 N N . LYS A 1 118 ? 0.249 1.626 -16.752 1.00 95.44 118 LYS A N 1
ATOM 929 C CA . LYS A 1 118 ? 1.040 2.746 -17.287 1.00 95.44 118 LYS A CA 1
ATOM 930 C C . LYS A 1 118 ? 1.799 3.502 -16.199 1.00 95.44 118 LYS A C 1
ATOM 932 O O . LYS A 1 118 ? 1.392 3.549 -15.039 1.00 95.44 118 LYS A O 1
ATOM 937 N N . LEU A 1 119 ? 2.861 4.193 -16.609 1.00 97.69 119 LEU A N 1
ATOM 938 C CA . LEU A 1 119 ? 3.632 5.097 -15.756 1.00 97.69 119 LEU A CA 1
ATOM 939 C C . LEU A 1 119 ? 3.243 6.563 -15.977 1.00 97.69 119 LEU A C 1
ATOM 941 O O . LEU A 1 119 ? 3.421 7.109 -17.068 1.00 97.69 119 LEU A O 1
ATOM 945 N N . LEU A 1 120 ? 2.761 7.221 -14.923 1.00 97.38 120 LEU A N 1
ATOM 946 C CA . LEU A 1 120 ? 2.283 8.608 -14.942 1.00 97.38 120 LEU A CA 1
ATOM 947 C C . LEU A 1 120 ? 3.245 9.546 -14.203 1.00 97.38 120 LEU A C 1
ATOM 949 O O . LEU A 1 120 ? 3.886 9.152 -13.237 1.00 97.38 120 LEU A O 1
ATOM 953 N N . LYS A 1 121 ? 3.361 10.807 -14.633 1.00 96.69 121 LYS A N 1
ATOM 954 C CA . LYS A 1 121 ? 4.228 11.795 -13.954 1.00 96.69 121 LYS A CA 1
ATOM 955 C C . LYS A 1 121 ? 3.637 12.319 -12.645 1.00 96.69 121 LYS A C 1
ATOM 957 O O . LYS A 1 121 ? 4.381 12.696 -11.747 1.00 96.69 121 LYS A O 1
ATOM 962 N N . GLU A 1 122 ? 2.315 12.345 -12.554 1.00 96.44 122 GLU A N 1
ATOM 963 C CA . GLU A 1 122 ? 1.579 12.855 -11.402 1.00 96.44 122 GLU A CA 1
ATOM 964 C C . GLU A 1 122 ? 0.874 11.708 -10.683 1.00 96.44 122 GLU A C 1
ATOM 966 O O . GLU A 1 122 ? 0.429 10.743 -11.311 1.00 96.44 122 GLU A O 1
ATOM 971 N N . SER A 1 123 ? 0.782 11.814 -9.360 1.00 95.62 123 SER A N 1
ATOM 972 C CA . SER A 1 123 ? -0.038 10.914 -8.559 1.00 95.62 123 SER A CA 1
ATOM 973 C C . SER A 1 123 ? -1.513 11.279 -8.697 1.00 95.62 123 SER A C 1
ATOM 975 O O . SER A 1 123 ? -1.872 12.451 -8.778 1.00 95.62 123 SER A O 1
ATOM 977 N N . GLY A 1 124 ? -2.384 10.280 -8.637 1.00 94.94 124 GLY A N 1
ATOM 978 C CA . GLY A 1 124 ? -3.824 10.482 -8.612 1.00 94.94 124 GLY A CA 1
ATOM 979 C C . GLY A 1 124 ? -4.568 9.221 -8.201 1.00 94.94 124 GLY A C 1
ATOM 980 O O . GLY A 1 124 ? -3.981 8.240 -7.747 1.00 94.94 124 GLY A O 1
ATOM 981 N N . ARG A 1 125 ? -5.889 9.225 -8.399 1.00 94.62 125 ARG A N 1
ATOM 982 C CA . ARG A 1 125 ? -6.767 8.117 -7.988 1.00 94.62 125 ARG A CA 1
ATOM 983 C C . ARG A 1 125 ? -6.341 6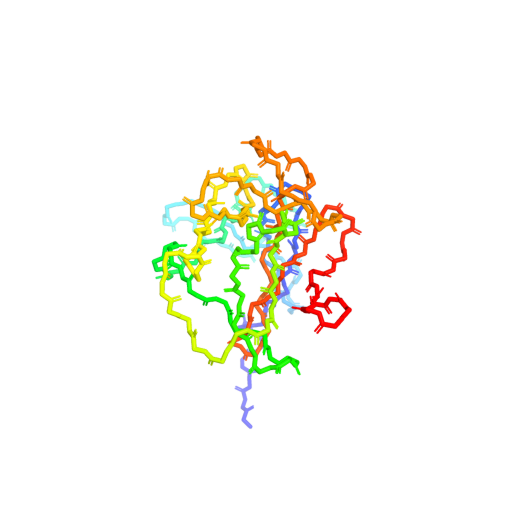.758 -8.563 1.00 94.62 125 ARG A C 1
ATOM 985 O O . ARG A 1 125 ? -6.429 5.761 -7.857 1.00 94.62 125 ARG A O 1
ATOM 992 N N . ALA A 1 126 ? -5.880 6.728 -9.814 1.00 96.38 126 ALA A N 1
ATOM 993 C CA . ALA A 1 126 ? -5.457 5.501 -10.493 1.00 96.38 126 ALA A CA 1
ATOM 994 C C . ALA A 1 126 ? -4.085 4.981 -10.029 1.00 96.38 126 ALA A C 1
ATOM 996 O O . ALA A 1 126 ? -3.780 3.815 -10.238 1.00 96.38 126 ALA A O 1
ATOM 997 N N . THR A 1 127 ? -3.259 5.816 -9.392 1.00 97.31 127 THR A N 1
ATOM 998 C CA . THR A 1 127 ? -1.917 5.434 -8.914 1.00 97.31 127 THR A CA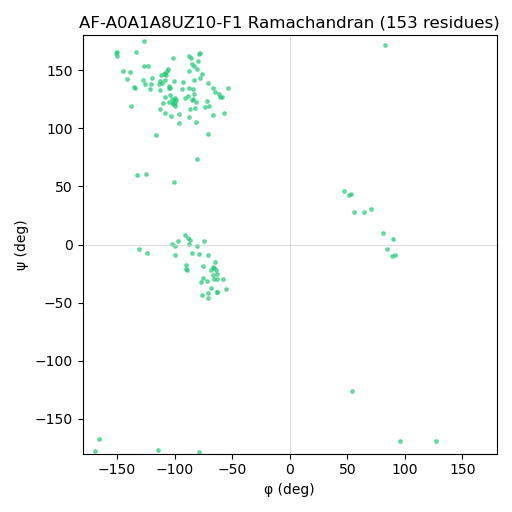 1
ATOM 999 C C . THR A 1 127 ? -1.871 5.177 -7.408 1.00 97.31 127 THR A C 1
ATOM 1001 O O . THR A 1 127 ? -0.797 4.930 -6.861 1.00 97.31 127 THR A O 1
ATOM 1004 N N . ALA A 1 128 ? -3.011 5.310 -6.726 1.00 96.31 128 ALA A N 1
ATOM 1005 C CA . ALA A 1 128 ? -3.132 5.201 -5.282 1.00 96.31 128 ALA A CA 1
ATOM 1006 C C . ALA A 1 128 ? -3.671 3.821 -4.891 1.00 96.31 128 ALA A C 1
ATOM 1008 O O . ALA A 1 128 ? -4.762 3.424 -5.305 1.00 96.31 128 ALA A O 1
ATOM 1009 N N . TYR A 1 129 ? -2.925 3.128 -4.037 1.00 95.44 129 TYR A N 1
ATOM 1010 C CA . TYR A 1 129 ? -3.216 1.771 -3.599 1.00 95.44 129 TYR A CA 1
ATOM 1011 C C . TYR A 1 129 ? -3.397 1.698 -2.087 1.00 95.44 129 TYR A C 1
ATOM 1013 O O . TYR A 1 129 ? -2.618 2.258 -1.311 1.00 95.44 129 TYR A O 1
ATOM 1021 N N . THR A 1 130 ? -4.401 0.942 -1.657 1.00 93.06 130 THR A N 1
ATOM 1022 C CA . THR A 1 130 ? -4.504 0.480 -0.274 1.00 93.06 130 THR A CA 1
ATOM 1023 C C . THR A 1 130 ? -3.647 -0.773 -0.121 1.00 93.06 130 THR A C 1
ATOM 1025 O O . THR A 1 130 ? -3.739 -1.706 -0.919 1.00 93.06 130 THR A O 1
ATOM 1028 N N . LEU A 1 131 ? -2.793 -0.788 0.898 1.00 90.38 131 LEU A N 1
ATOM 1029 C CA . LEU A 1 131 ? -1.934 -1.927 1.197 1.00 90.38 131 LEU A CA 1
ATOM 1030 C C . LEU A 1 131 ? -2.684 -2.961 2.027 1.00 90.38 131 LEU A C 1
ATOM 1032 O O . LEU A 1 131 ? -3.154 -2.638 3.106 1.00 90.38 131 LEU A O 1
ATOM 1036 N N . GLU A 1 132 ? -2.731 -4.211 1.584 1.00 89.69 132 GLU A N 1
ATOM 1037 C CA . GLU A 1 132 ? -3.259 -5.320 2.381 1.00 89.69 132 GLU A CA 1
ATOM 1038 C C . GLU A 1 132 ? -2.133 -6.297 2.744 1.00 89.69 132 GLU A C 1
ATOM 1040 O O . GLU A 1 132 ? -1.329 -6.688 1.894 1.00 89.69 132 GLU A O 1
ATOM 1045 N N . LEU A 1 133 ? -2.065 -6.701 4.017 1.00 86.25 133 LEU A N 1
ATOM 1046 C CA . LEU A 1 133 ? -1.090 -7.679 4.497 1.00 86.25 133 LEU A CA 1
ATOM 1047 C C . LEU A 1 133 ? -1.738 -9.057 4.619 1.00 86.25 133 LEU A C 1
ATOM 1049 O O . LEU A 1 133 ? -2.723 -9.236 5.332 1.00 86.25 133 LEU A O 1
ATOM 1053 N N . LYS A 1 134 ? -1.139 -10.059 3.976 1.00 86.69 134 LYS A N 1
ATOM 1054 C CA . LYS A 1 134 ? -1.586 -11.454 4.054 1.00 86.69 134 LYS A CA 1
ATOM 1055 C C . LYS A 1 134 ? -0.389 -12.382 4.186 1.00 86.69 134 LYS A C 1
ATOM 1057 O O . LYS A 1 134 ? 0.471 -12.410 3.313 1.00 86.69 134 LYS A O 1
ATOM 1062 N N . CYS A 1 135 ? -0.316 -13.138 5.283 1.00 87.50 135 CYS A N 1
ATOM 1063 C CA . CYS A 1 135 ? 0.757 -14.115 5.535 1.00 87.50 135 CYS A CA 1
ATOM 1064 C C . CYS A 1 135 ? 2.181 -13.528 5.366 1.00 87.50 135 CYS A C 1
ATOM 1066 O O . CYS A 1 135 ? 3.061 -14.126 4.734 1.00 87.50 135 CYS A O 1
ATOM 1068 N N . GLY A 1 136 ? 2.397 -12.310 5.878 1.00 86.44 136 GLY A N 1
ATOM 1069 C CA . GLY A 1 136 ? 3.672 -11.595 5.742 1.00 86.44 136 GLY A CA 1
ATOM 1070 C C . GLY A 1 136 ? 4.027 -11.242 4.292 1.00 86.44 136 GLY A C 1
ATOM 1071 O O . GLY A 1 136 ? 5.205 -11.222 3.937 1.00 86.44 136 GLY A O 1
ATOM 1072 N N . LYS A 1 137 ? 3.022 -11.073 3.429 1.00 92.19 137 LYS A N 1
ATOM 1073 C CA . LYS A 1 137 ? 3.136 -10.574 2.055 1.00 92.19 137 LYS A CA 1
ATOM 1074 C C . LYS A 1 137 ? 2.256 -9.347 1.900 1.00 92.19 137 LYS A C 1
ATOM 1076 O O . LYS A 1 137 ? 1.263 -9.204 2.612 1.00 92.19 137 LYS A O 1
ATOM 1081 N N . LEU A 1 138 ? 2.644 -8.494 0.965 1.00 92.44 138 LEU A N 1
ATOM 1082 C CA . LEU A 1 138 ? 1.953 -7.258 0.650 1.00 92.44 138 LEU A CA 1
ATOM 1083 C C . LEU A 1 138 ? 1.157 -7.429 -0.642 1.00 92.44 138 LEU A C 1
ATOM 1085 O O . LEU A 1 138 ? 1.680 -7.960 -1.621 1.00 92.44 138 LEU A O 1
ATOM 1089 N N . ALA A 1 139 ? -0.082 -6.961 -0.637 1.00 94.50 139 ALA A N 1
ATOM 1090 C CA . ALA A 1 139 ? -0.912 -6.813 -1.818 1.00 94.50 139 ALA A CA 1
ATOM 1091 C C . ALA A 1 139 ? -1.300 -5.340 -1.985 1.00 94.50 139 ALA A C 1
ATOM 1093 O O . ALA A 1 139 ? -1.533 -4.635 -1.004 1.00 94.50 139 ALA A O 1
ATOM 1094 N N . PHE A 1 140 ? -1.361 -4.885 -3.233 1.00 95.12 140 PHE A N 1
ATOM 1095 C CA . PHE A 1 140 ? -1.703 -3.511 -3.587 1.00 95.12 140 PHE A CA 1
ATOM 1096 C C . PHE A 1 140 ? -3.089 -3.513 -4.213 1.00 95.12 140 PHE A C 1
ATOM 1098 O O . PHE A 1 140 ? -3.271 -4.094 -5.284 1.00 95.12 140 PHE A O 1
ATOM 1105 N N . LYS A 1 141 ? -4.056 -2.903 -3.532 1.00 95.00 141 LYS A N 1
ATOM 1106 C CA . LYS A 1 141 ? -5.444 -2.827 -3.978 1.00 95.00 141 LYS A CA 1
ATOM 1107 C C . LYS A 1 141 ? -5.7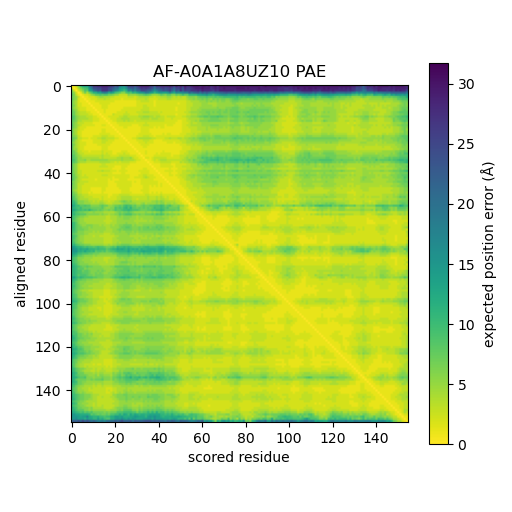41 -1.457 -4.561 1.00 95.00 141 LYS A C 1
ATOM 1109 O O . LYS A 1 141 ? -5.502 -0.452 -3.897 1.00 95.00 141 LYS A O 1
ATOM 1114 N N . ASP A 1 142 ? -6.234 -1.419 -5.788 1.00 95.12 142 ASP A N 1
ATOM 1115 C CA . ASP A 1 142 ? -6.534 -0.185 -6.504 1.00 95.12 142 ASP A CA 1
ATOM 1116 C C . ASP A 1 142 ? -7.860 0.459 -6.059 1.00 95.12 142 ASP A C 1
ATOM 1118 O O . ASP A 1 142 ? -8.567 -0.012 -5.161 1.00 95.12 142 ASP A O 1
ATOM 1122 N N . CYS A 1 143 ? -8.209 1.571 -6.705 1.00 92.19 143 CYS A N 1
ATOM 1123 C CA . CYS A 1 143 ? -9.430 2.320 -6.424 1.00 92.19 143 CYS A CA 1
ATOM 1124 C C . CYS A 1 143 ? -10.737 1.639 -6.875 1.00 92.19 143 CYS A C 1
ATOM 1126 O O . CYS A 1 143 ? -11.811 2.129 -6.514 1.00 92.19 143 CYS A O 1
ATOM 1128 N N . GLU A 1 144 ? -10.659 0.544 -7.637 1.00 93.44 144 GLU A N 1
ATOM 1129 C CA . GLU A 1 144 ? -11.787 -0.309 -8.035 1.00 93.44 144 GLU A CA 1
ATOM 1130 C C . GLU A 1 144 ? -11.891 -1.571 -7.160 1.00 93.44 144 GLU A C 1
ATOM 1132 O O . GLU A 1 144 ? -12.805 -2.378 -7.331 1.00 93.44 144 GLU A O 1
ATOM 1137 N N . GLY A 1 145 ? -10.972 -1.748 -6.207 1.00 92.56 145 GLY A N 1
ATOM 1138 C CA . GLY A 1 145 ? -10.913 -2.909 -5.328 1.00 92.56 145 GLY A CA 1
ATOM 1139 C C . GLY A 1 145 ? -10.242 -4.136 -5.949 1.00 92.56 145 GLY A C 1
ATOM 1140 O O . GLY A 1 145 ? -10.305 -5.212 -5.350 1.00 92.56 145 GLY A O 1
ATOM 1141 N N . LYS A 1 146 ? -9.599 -3.993 -7.112 1.00 95.56 146 LYS A N 1
ATOM 1142 C CA . LYS A 1 146 ? -8.795 -5.037 -7.758 1.00 95.56 146 LYS A CA 1
ATOM 1143 C C . LYS A 1 146 ? -7.363 -4.989 -7.236 1.00 95.56 146 LYS A C 1
ATOM 1145 O O . LYS A 1 146 ? -6.934 -4.002 -6.646 1.00 95.56 146 LYS A O 1
ATOM 1150 N N . TYR A 1 147 ? -6.617 -6.068 -7.444 1.00 95.81 147 TYR A N 1
ATOM 1151 C CA . TYR A 1 147 ? -5.244 -6.190 -6.962 1.00 95.81 147 TYR A CA 1
ATOM 1152 C C . TYR A 1 147 ? -4.253 -6.118 -8.114 1.00 95.81 147 TYR A C 1
ATOM 1154 O O . TYR A 1 147 ? -4.485 -6.721 -9.161 1.00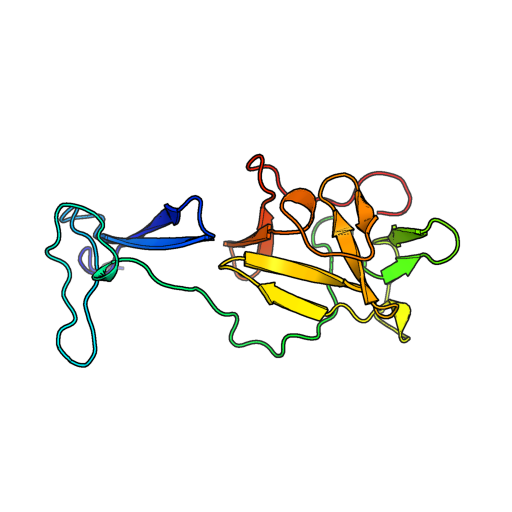 95.81 147 TYR A O 1
ATOM 1162 N N . LEU A 1 148 ? -3.123 -5.447 -7.886 1.00 95.88 148 LEU A N 1
ATOM 1163 C CA . LEU A 1 148 ? -1.995 -5.526 -8.804 1.00 95.88 148 LEU A CA 1
ATOM 1164 C C . LEU A 1 148 ? -1.491 -6.965 -8.886 1.00 95.88 148 LEU A C 1
ATOM 1166 O O . LEU A 1 148 ? -1.198 -7.607 -7.873 1.00 95.88 148 LEU A O 1
ATOM 1170 N N . SER A 1 149 ? -1.342 -7.440 -10.114 1.00 95.25 149 SER A N 1
ATOM 1171 C CA . SER A 1 149 ? -0.745 -8.728 -10.426 1.00 95.25 149 SER A CA 1
ATOM 1172 C C . SER A 1 149 ? 0.117 -8.602 -11.676 1.00 95.25 149 SER A C 1
ATOM 1174 O O . SER A 1 149 ? -0.309 -7.920 -12.607 1.00 95.25 149 SER A O 1
ATOM 1176 N N . PRO A 1 150 ? 1.266 -9.292 -11.741 1.00 94.00 150 PRO A N 1
ATOM 1177 C CA . PRO A 1 150 ? 2.018 -9.399 -12.982 1.00 94.00 150 PRO A CA 1
ATOM 1178 C C . PRO A 1 150 ? 1.146 -10.037 -14.082 1.00 94.00 150 PRO A C 1
ATOM 1180 O O . PRO A 1 150 ? 0.594 -11.121 -13.854 1.00 94.00 150 PRO A O 1
ATOM 1183 N N . MET A 1 151 ? 1.029 -9.387 -15.244 1.00 91.44 151 MET A N 1
ATOM 1184 C CA . MET A 1 151 ? 0.358 -9.899 -16.442 1.00 91.44 151 MET A CA 1
ATOM 1185 C C . MET A 1 151 ? 1.269 -9.972 -17.686 1.00 91.44 151 MET A C 1
ATOM 1187 O O . MET A 1 151 ? 1.907 -9.005 -18.075 1.00 91.44 151 MET A O 1
ATOM 1191 N N . GLY A 1 152 ? 1.222 -11.103 -18.406 1.00 90.50 152 GLY A N 1
ATOM 1192 C CA . GLY A 1 152 ? 1.916 -11.279 -19.693 1.00 90.50 152 GLY A CA 1
ATOM 1193 C C . GLY A 1 152 ? 3.292 -11.964 -19.599 1.00 90.50 152 GLY A C 1
ATOM 1194 O O . GLY A 1 152 ? 3.609 -12.593 -18.583 1.00 90.50 152 GLY A O 1
ATOM 1195 N N . 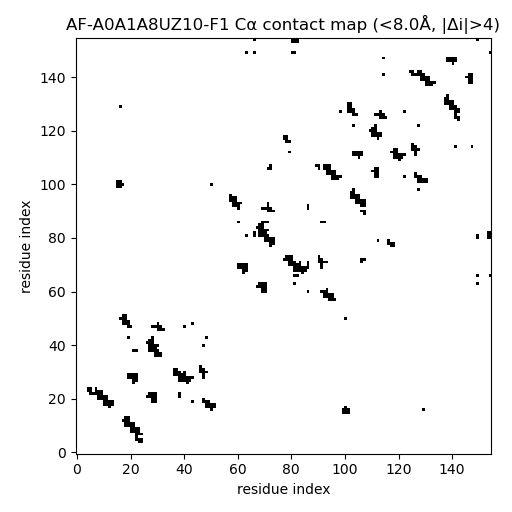PRO A 1 153 ? 4.091 -11.958 -20.682 1.00 84.50 153 PRO A N 1
ATOM 1196 C CA . PRO A 1 153 ? 5.415 -12.586 -20.702 1.00 84.50 153 PRO A CA 1
ATOM 1197 C C . PRO A 1 153 ? 6.448 -11.882 -19.810 1.00 84.50 153 PRO A C 1
ATOM 1199 O O . PRO A 1 153 ? 7.237 -12.572 -19.167 1.00 84.50 153 PRO A O 1
ATOM 1202 N N . THR A 1 154 ? 6.413 -10.548 -19.751 1.00 80.12 154 THR A N 1
ATOM 1203 C CA . THR A 1 154 ? 7.368 -9.684 -19.023 1.00 80.12 154 THR A CA 1
ATOM 1204 C C . THR A 1 154 ? 7.034 -9.499 -17.549 1.00 80.12 154 THR A C 1
ATOM 1206 O O . THR A 1 154 ? 7.827 -8.955 -16.781 1.00 80.12 154 THR A O 1
ATOM 1209 N N . GLY A 1 155 ? 5.881 -9.985 -17.104 1.00 59.47 155 GLY A N 1
ATOM 1210 C CA . GLY A 1 155 ? 5.475 -9.813 -15.722 1.00 59.47 155 GLY A CA 1
ATOM 1211 C C . GLY A 1 155 ? 4.018 -9.582 -15.665 1.00 59.47 155 GLY A C 1
ATOM 1212 O O . GLY A 1 155 ? 3.626 -8.440 -15.368 1.00 59.47 155 GLY A O 1
#

Mean predicted aligned error: 4.48 Å

Foldseek 3Di:
DDDPLQPDWDWDADLQQWIWTARPVPRFTWFDDDPPTDGHHNDDDPRRTHQDDDPDQQKDWDADPVQRFIWFQDPVVQFTFGHHNDQDDQRRIWGFDDDRNFTWTAGSVQFTQFCVGHTHNDDDQRRTFRWDDDPNDTWTAGSVRDTDDHDDDRD

pLDDT: mean 93.53, std 7.17, range [47.88, 98.5]

InterPro domains:
  IPR008999 Actin-crosslinking [SSF50405] (4-58)
  IPR008999 Actin-crosslinking [SSF50405] (59-153)
  IPR010431 Fascin [PTHR10551] (5-153)
  IPR022768 Fascin-like domain [PF06268] (4-52)
  IPR022768 Fascin-like domain [PF06268] (61-154)

Sequence (155 aa):
DGYNSDCRFLIVPQSDGRWALQSEQYLRFFGGSQDYLSCFAQIITDAELWAVHLALHPQANLLSVARKRYAHLSKEDGEIAVDVNIPWGVEALLTLVYLDGKYCLKTCDGRFLSSDGKLLKESGRATAYTLELKCGKLAFKDCEGKYLSPMGPTG